Protein AF-A0A1F4CVM2-F1 (afdb_monomer_lite)

Secondary structure (DSSP, 8-state):
--TTTTSTHHHHHHHHHHHHHHHHTTS-HHHHHHHHHHHHH--GGGG-PPTT--PPPHHHHHHHHHHHHHTT---TTTT-

Structure (mmCIF, N/CA/C/O backbone):
data_AF-A0A1F4CVM2-F1
#
_entry.id   AF-A0A1F4CVM2-F1
#
loop_
_atom_site.group_PDB
_atom_site.id
_atom_site.type_symbol
_atom_site.label_atom_id
_atom_site.label_alt_id
_atom_site.label_comp_id
_atom_site.label_asym_id
_atom_site.label_entity_id
_atom_site.label_seq_id
_atom_site.pdbx_PDB_ins_code
_atom_site.Cartn_x
_atom_site.Cartn_y
_atom_site.Cartn_z
_atom_site.occupancy
_atom_site.B_iso_or_equiv
_atom_site.auth_seq_id
_atom_site.auth_comp_id
_atom_site.auth_asym_id
_atom_site.auth_atom_id
_atom_site.pdbx_PDB_model_num
ATOM 1 N N . MET A 1 1 ? 9.663 -20.370 -11.943 1.00 48.94 1 MET A N 1
ATOM 2 C CA . MET A 1 1 ? 10.974 -19.913 -12.459 1.00 48.94 1 MET A CA 1
ATOM 3 C C . MET A 1 1 ? 10.888 -18.404 -12.675 1.00 48.94 1 MET A C 1
ATOM 5 O O . MET A 1 1 ? 9.962 -17.976 -13.356 1.00 48.94 1 MET A O 1
ATOM 9 N N . PHE A 1 2 ? 11.746 -17.591 -12.048 1.00 58.72 2 PHE A N 1
ATOM 10 C CA . PHE A 1 2 ? 11.697 -16.131 -12.214 1.00 58.72 2 PHE A CA 1
ATOM 11 C C . PHE A 1 2 ? 12.225 -15.751 -13.600 1.00 58.72 2 PHE A C 1
ATOM 13 O O . PHE A 1 2 ? 13.406 -15.939 -13.897 1.00 58.72 2 PHE A O 1
ATOM 20 N N . ARG A 1 3 ? 11.332 -15.259 -14.463 1.00 63.50 3 ARG A N 1
ATOM 21 C CA . ARG A 1 3 ? 11.684 -14.763 -15.797 1.00 63.50 3 ARG A CA 1
ATOM 22 C C . ARG A 1 3 ? 12.547 -13.499 -15.628 1.00 63.50 3 ARG A C 1
ATOM 24 O O . ARG A 1 3 ? 12.225 -12.658 -14.798 1.00 63.50 3 ARG A O 1
ATOM 31 N N . ASN A 1 4 ? 13.644 -13.390 -16.380 1.00 66.06 4 ASN A N 1
ATOM 32 C CA . ASN A 1 4 ? 14.493 -12.189 -16.510 1.00 66.06 4 ASN A CA 1
ATOM 33 C C . ASN A 1 4 ? 15.410 -11.791 -15.328 1.00 66.06 4 ASN A C 1
ATOM 35 O O . ASN A 1 4 ? 16.034 -10.735 -15.400 1.00 66.06 4 ASN A O 1
ATOM 39 N N . TRP A 1 5 ? 15.602 -12.628 -14.297 1.00 68.31 5 TRP A N 1
ATOM 40 C CA . TRP A 1 5 ? 16.391 -12.262 -13.096 1.00 68.31 5 TRP A CA 1
ATOM 41 C C . TRP A 1 5 ? 17.901 -12.002 -13.315 1.00 68.31 5 TRP A C 1
ATOM 43 O O . TRP A 1 5 ? 18.561 -11.485 -12.422 1.00 68.31 5 TRP A O 1
ATOM 53 N N . ARG A 1 6 ? 18.450 -12.359 -14.485 1.00 66.31 6 ARG A N 1
ATOM 54 C CA . ARG A 1 6 ? 19.854 -12.113 -14.890 1.00 66.31 6 ARG A CA 1
ATOM 55 C C . ARG A 1 6 ? 20.004 -11.079 -16.014 1.00 66.31 6 ARG A C 1
ATOM 57 O O . ARG A 1 6 ? 21.097 -10.905 -16.537 1.00 66.31 6 ARG A O 1
ATOM 64 N N . SER A 1 7 ? 18.908 -10.460 -16.447 1.00 71.69 7 SER A N 1
ATOM 65 C CA . SER A 1 7 ? 18.919 -9.486 -17.547 1.00 71.69 7 SER A CA 1
ATOM 66 C C . SER A 1 7 ? 19.188 -8.068 -17.037 1.00 71.69 7 SER A C 1
ATOM 68 O O . SER A 1 7 ? 18.940 -7.784 -15.870 1.00 71.69 7 SER A O 1
ATOM 70 N N . ALA A 1 8 ? 19.603 -7.152 -17.916 1.00 70.31 8 ALA A N 1
ATOM 71 C CA . ALA A 1 8 ? 19.710 -5.723 -17.589 1.00 70.31 8 ALA A CA 1
ATOM 72 C C . ALA A 1 8 ? 18.355 -5.085 -17.203 1.00 70.31 8 ALA A C 1
ATOM 74 O O . ALA A 1 8 ? 18.308 -4.034 -16.570 1.00 70.31 8 ALA A O 1
ATOM 75 N N . GLU A 1 9 ? 17.235 -5.729 -17.546 1.00 77.12 9 GLU A N 1
ATOM 76 C CA . GLU A 1 9 ? 15.899 -5.314 -17.113 1.00 77.12 9 GLU A CA 1
ATOM 77 C C . GLU A 1 9 ? 15.586 -5.721 -15.666 1.00 77.12 9 GLU A C 1
ATOM 79 O O . GLU A 1 9 ? 14.631 -5.204 -15.084 1.00 77.12 9 GLU A O 1
ATOM 84 N N . ALA A 1 10 ? 16.384 -6.608 -15.057 1.00 80.25 10 ALA A N 1
ATOM 85 C CA . ALA A 1 10 ? 16.187 -7.052 -13.680 1.00 80.25 10 ALA A CA 1
ATOM 86 C C . ALA A 1 10 ? 16.236 -5.878 -12.695 1.00 80.25 10 ALA A C 1
ATOM 88 O O . ALA A 1 10 ? 15.365 -5.783 -11.835 1.00 80.25 10 ALA A O 1
ATOM 89 N N . ASP A 1 11 ? 17.182 -4.949 -12.859 1.00 83.19 11 ASP A N 1
ATOM 90 C CA . ASP A 1 11 ? 17.295 -3.766 -12.000 1.00 83.19 11 ASP A CA 1
ATOM 91 C C . ASP A 1 11 ? 16.083 -2.843 -12.133 1.00 83.19 11 ASP A C 1
ATOM 93 O O . ASP A 1 11 ? 15.559 -2.348 -11.136 1.00 83.19 11 ASP A O 1
ATOM 97 N N . LYS A 1 12 ? 15.573 -2.659 -13.356 1.00 85.19 12 LYS A N 1
ATOM 98 C CA . LYS A 1 12 ? 14.370 -1.854 -13.606 1.00 85.19 12 LYS A CA 1
ATOM 99 C C . LYS A 1 12 ? 13.131 -2.491 -12.974 1.00 85.19 12 LYS A C 1
ATOM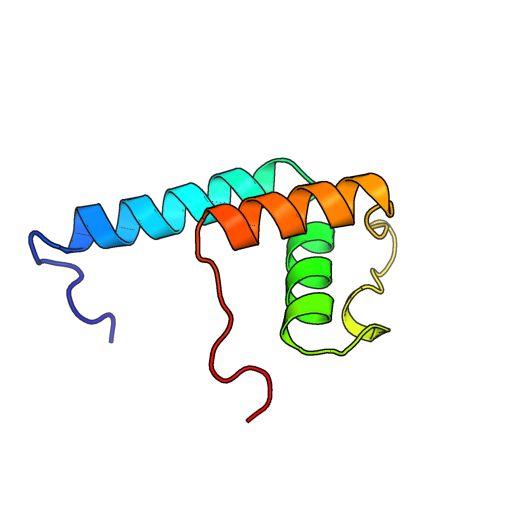 101 O O . LYS A 1 12 ? 12.342 -1.800 -12.329 1.00 85.19 12 LYS A O 1
ATOM 106 N N . LEU A 1 13 ? 12.974 -3.807 -13.116 1.00 86.38 13 LEU A N 1
ATOM 107 C CA . LEU A 1 13 ? 11.888 -4.560 -12.483 1.00 86.38 13 LEU A CA 1
ATOM 108 C C . LEU A 1 13 ? 11.997 -4.504 -10.952 1.00 86.38 13 LEU A C 1
ATOM 110 O O . LEU A 1 13 ? 11.011 -4.235 -10.264 1.00 86.38 13 LEU A O 1
ATOM 114 N N . GLN A 1 14 ? 13.204 -4.679 -10.415 1.00 87.19 14 GLN A N 1
ATOM 115 C CA . GLN A 1 14 ? 13.476 -4.613 -8.983 1.00 87.19 14 GLN A CA 1
ATOM 116 C C . GLN A 1 14 ? 13.244 -3.207 -8.417 1.00 87.19 14 GLN A C 1
ATOM 118 O O . GLN A 1 14 ? 12.735 -3.076 -7.300 1.00 87.19 14 GLN A O 1
ATOM 123 N N . ALA A 1 15 ? 13.561 -2.155 -9.174 1.00 89.69 15 ALA A N 1
ATOM 124 C CA . ALA A 1 15 ? 13.267 -0.775 -8.805 1.00 89.69 15 ALA 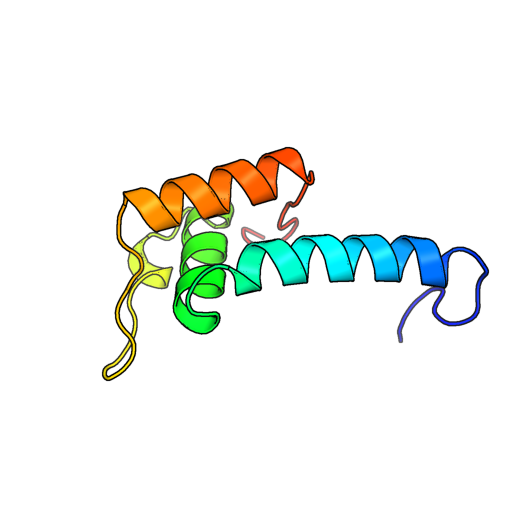A CA 1
ATOM 125 C C . ALA A 1 15 ? 11.754 -0.540 -8.682 1.00 89.69 15 ALA A C 1
ATOM 127 O O . ALA A 1 15 ? 11.316 0.030 -7.683 1.00 89.69 15 ALA A O 1
ATOM 128 N N . GLY A 1 16 ? 10.952 -1.060 -9.619 1.00 90.50 16 GLY A N 1
ATOM 129 C CA . GLY A 1 16 ? 9.488 -1.021 -9.536 1.00 90.50 16 GLY A CA 1
ATOM 130 C C . GLY A 1 16 ? 8.942 -1.744 -8.298 1.00 90.50 16 GLY A C 1
ATOM 131 O O . GLY A 1 16 ? 8.154 -1.177 -7.542 1.00 90.50 16 GLY A O 1
ATOM 132 N N . ILE A 1 17 ? 9.427 -2.961 -8.020 1.00 91.88 17 ILE A N 1
ATOM 133 C CA . ILE A 1 17 ? 9.065 -3.721 -6.806 1.00 91.88 17 ILE A CA 1
ATOM 134 C C . ILE A 1 17 ? 9.434 -2.933 -5.543 1.00 91.88 17 ILE A C 1
ATOM 136 O O . ILE A 1 17 ? 8.660 -2.868 -4.585 1.00 91.88 17 ILE A O 1
ATOM 140 N N . SER A 1 18 ? 10.617 -2.320 -5.539 1.00 94.62 18 SER A N 1
ATOM 141 C CA . SER A 1 18 ? 11.119 -1.546 -4.406 1.00 94.62 18 SER A CA 1
ATOM 142 C C . SER A 1 18 ? 10.302 -0.275 -4.178 1.00 94.62 18 SER A C 1
ATOM 144 O O . SER A 1 18 ? 10.047 0.069 -3.026 1.00 94.62 18 SER A O 1
ATOM 146 N N . ALA A 1 19 ? 9.855 0.399 -5.240 1.00 94.62 19 ALA A N 1
ATOM 147 C CA . ALA A 1 19 ? 8.970 1.557 -5.147 1.00 94.62 19 ALA A CA 1
ATOM 148 C C . ALA A 1 19 ? 7.626 1.180 -4.507 1.00 94.62 19 ALA A C 1
ATOM 150 O O . ALA A 1 19 ? 7.242 1.776 -3.501 1.00 94.62 19 ALA A O 1
ATOM 151 N N . THR A 1 20 ? 6.978 0.114 -4.990 1.00 95.19 20 THR A N 1
ATOM 152 C CA . THR A 1 20 ? 5.736 -0.401 -4.389 1.00 95.19 20 THR A CA 1
ATOM 153 C C . THR A 1 20 ? 5.941 -0.785 -2.926 1.00 95.19 20 THR A C 1
ATOM 155 O O . THR A 1 20 ? 5.149 -0.406 -2.065 1.00 95.19 20 THR A O 1
ATOM 158 N N . ARG A 1 21 ? 7.035 -1.491 -2.605 1.00 95.62 21 ARG A N 1
ATOM 159 C CA . ARG A 1 21 ? 7.364 -1.865 -1.222 1.00 95.62 21 ARG A CA 1
ATOM 160 C C . ARG A 1 21 ? 7.488 -0.635 -0.322 1.00 95.62 21 ARG A C 1
ATOM 162 O O . ARG A 1 21 ? 6.953 -0.660 0.781 1.00 95.62 21 ARG A O 1
ATOM 169 N N . LYS A 1 22 ? 8.174 0.419 -0.774 1.00 96.56 22 LYS A N 1
ATOM 170 C CA . LYS A 1 22 ? 8.344 1.658 0.000 1.00 96.56 22 LYS A CA 1
ATOM 171 C C . LYS A 1 22 ? 7.006 2.323 0.313 1.00 96.56 22 LYS A C 1
ATOM 173 O O . LYS A 1 22 ? 6.836 2.786 1.432 1.00 96.56 22 LYS A O 1
ATOM 178 N N . ILE A 1 23 ? 6.067 2.330 -0.634 1.00 96.38 23 ILE A N 1
ATOM 179 C CA . ILE A 1 23 ? 4.711 2.865 -0.431 1.00 96.38 23 ILE A CA 1
ATOM 180 C C . ILE A 1 23 ? 3.980 2.065 0.652 1.00 96.38 23 ILE A C 1
ATOM 182 O O . ILE A 1 23 ? 3.513 2.631 1.635 1.00 96.38 23 ILE A O 1
ATOM 186 N N . VAL A 1 24 ? 3.948 0.735 0.520 1.00 96.00 24 VAL A N 1
ATOM 187 C CA . VAL A 1 24 ? 3.265 -0.147 1.483 1.00 96.00 24 VAL A CA 1
ATOM 188 C C . VAL A 1 24 ? 3.875 -0.033 2.887 1.00 96.00 24 VAL A C 1
ATOM 190 O O . VAL A 1 24 ? 3.145 -0.037 3.873 1.00 96.00 24 VAL A O 1
ATOM 193 N N . GLN A 1 25 ? 5.200 0.122 2.984 1.00 96.38 25 GLN A N 1
ATOM 194 C CA . GLN A 1 25 ? 5.937 0.221 4.251 1.00 96.38 25 GLN A CA 1
ATOM 195 C C . GLN A 1 25 ? 5.725 1.529 5.024 1.00 96.38 25 GLN A C 1
ATOM 197 O O . GLN A 1 25 ? 6.138 1.601 6.180 1.00 96.38 25 GLN A O 1
ATOM 202 N N . LYS A 1 26 ? 5.090 2.551 4.434 1.00 95.25 26 LYS A N 1
ATOM 203 C CA . LYS A 1 26 ? 4.715 3.777 5.164 1.00 95.25 26 LYS A CA 1
ATOM 204 C C . LYS A 1 26 ? 3.649 3.527 6.226 1.00 95.25 26 LYS A C 1
ATOM 206 O O . LYS A 1 26 ? 3.559 4.270 7.196 1.00 95.25 26 LYS A O 1
ATOM 211 N N . GLN A 1 27 ? 2.846 2.489 6.024 1.00 94.06 27 GLN A N 1
ATOM 212 C CA . GLN A 1 27 ? 1.793 2.060 6.932 1.00 94.06 27 GLN A CA 1
ATOM 213 C C . GLN A 1 27 ? 2.170 0.700 7.548 1.00 94.06 27 GLN A C 1
ATOM 215 O O . GLN A 1 27 ? 3.066 0.017 7.040 1.00 94.06 27 GLN A O 1
ATOM 220 N N . PRO A 1 28 ? 1.504 0.253 8.631 1.00 94.62 28 PRO A N 1
ATOM 221 C CA . PRO A 1 28 ? 1.680 -1.104 9.138 1.00 94.62 28 PRO A CA 1
ATOM 222 C C . PRO A 1 28 ? 1.517 -2.142 8.017 1.00 94.62 28 PRO A C 1
ATOM 224 O O . PRO A 1 28 ? 0.456 -2.250 7.403 1.00 94.62 28 PRO A O 1
ATOM 227 N N . MET A 1 29 ? 2.580 -2.909 7.758 1.00 94.12 29 MET A N 1
ATOM 228 C CA . MET A 1 29 ? 2.722 -3.736 6.551 1.00 94.12 29 MET A CA 1
ATOM 229 C C . MET A 1 29 ? 1.550 -4.688 6.300 1.00 94.12 29 MET A C 1
ATOM 231 O O . MET A 1 29 ? 1.023 -4.743 5.193 1.00 94.12 29 MET A O 1
ATOM 235 N N . ILE A 1 30 ? 1.136 -5.450 7.317 1.00 95.56 30 ILE A N 1
ATOM 236 C CA . ILE A 1 30 ? 0.057 -6.434 7.163 1.00 95.56 30 ILE A CA 1
ATOM 237 C C . ILE A 1 30 ? -1.293 -5.740 6.896 1.00 95.56 30 ILE A C 1
ATOM 239 O O . ILE A 1 30 ? -1.907 -6.065 5.880 1.00 95.56 30 ILE A O 1
ATOM 243 N N . PRO A 1 31 ? -1.741 -4.759 7.709 1.00 96.12 31 PRO A N 1
ATOM 244 C CA . PRO A 1 31 ? -2.939 -3.975 7.398 1.00 96.12 31 PRO A CA 1
ATOM 245 C C . PRO A 1 31 ? -2.913 -3.312 6.014 1.00 96.12 31 PRO A C 1
ATOM 247 O O . PRO A 1 31 ? -3.921 -3.335 5.314 1.00 96.12 31 PRO A O 1
ATOM 250 N N . ALA A 1 32 ? -1.765 -2.782 5.583 1.00 96.56 32 ALA A N 1
ATOM 251 C CA . ALA A 1 32 ? -1.617 -2.150 4.273 1.00 96.56 32 ALA A CA 1
ATOM 252 C C . ALA A 1 32 ? -1.806 -3.136 3.114 1.00 96.56 32 ALA A C 1
ATOM 254 O O . ALA A 1 32 ? -2.575 -2.876 2.189 1.00 96.56 32 ALA A O 1
ATOM 255 N N . LEU A 1 33 ? -1.159 -4.302 3.178 1.00 96.25 33 LEU A N 1
ATOM 256 C CA . LEU A 1 33 ? -1.328 -5.349 2.168 1.00 96.25 33 LEU A CA 1
ATOM 257 C C . LEU A 1 33 ? -2.782 -5.829 2.096 1.00 96.25 33 LEU A C 1
ATOM 259 O O . LEU A 1 33 ? -3.330 -5.986 1.008 1.00 96.25 33 LEU A O 1
ATOM 263 N N . LYS A 1 34 ? -3.422 -6.015 3.253 1.00 96.25 34 LYS A N 1
ATOM 264 C CA . LYS A 1 34 ? -4.824 -6.432 3.354 1.00 96.25 34 LYS A CA 1
ATOM 265 C C . LYS A 1 34 ? -5.790 -5.388 2.787 1.00 96.25 34 LYS A C 1
ATOM 267 O O . LYS A 1 34 ? -6.691 -5.749 2.036 1.00 96.25 34 LYS A O 1
ATOM 272 N N . ALA A 1 35 ? -5.558 -4.106 3.066 1.00 96.06 35 ALA A N 1
ATOM 273 C CA . ALA A 1 35 ? -6.323 -3.006 2.482 1.00 96.06 35 ALA A CA 1
ATOM 274 C C . ALA A 1 35 ? -6.163 -2.934 0.953 1.00 96.06 35 ALA A C 1
ATOM 276 O O . ALA A 1 35 ? -7.149 -2.756 0.239 1.00 96.06 35 ALA A O 1
ATOM 277 N N . ALA A 1 36 ? -4.949 -3.145 0.432 1.00 95.38 36 ALA A N 1
ATOM 278 C CA . ALA A 1 36 ? -4.716 -3.195 -1.009 1.00 95.38 36 ALA A CA 1
ATOM 279 C C . ALA A 1 36 ? -5.486 -4.355 -1.666 1.00 95.38 36 ALA A C 1
ATOM 281 O O . ALA A 1 36 ? -6.189 -4.135 -2.650 1.00 95.38 36 ALA A O 1
ATOM 282 N N . ILE A 1 37 ? -5.424 -5.567 -1.100 1.00 95.00 37 ILE A N 1
ATOM 283 C CA . ILE A 1 37 ? -6.183 -6.724 -1.608 1.00 95.00 37 ILE A CA 1
ATOM 284 C C . ILE A 1 37 ? -7.688 -6.441 -1.570 1.00 95.00 37 ILE A C 1
ATOM 286 O O . ILE A 1 37 ? -8.369 -6.664 -2.568 1.00 95.00 37 ILE A O 1
ATOM 290 N N . ALA A 1 38 ? -8.201 -5.893 -0.465 1.00 95.12 38 ALA A N 1
ATOM 291 C CA . ALA A 1 38 ? -9.613 -5.544 -0.345 1.00 95.12 38 ALA A CA 1
ATOM 292 C C . ALA A 1 38 ? -10.063 -4.559 -1.438 1.00 95.12 38 ALA A C 1
ATOM 294 O O . ALA A 1 38 ? -11.120 -4.736 -2.043 1.00 95.12 38 ALA A O 1
ATOM 295 N N . HIS A 1 39 ? -9.240 -3.550 -1.736 1.00 93.88 39 HIS A N 1
ATOM 296 C CA . HIS A 1 39 ? -9.526 -2.563 -2.774 1.00 93.88 39 HIS A CA 1
ATOM 297 C C . HIS A 1 39 ? -9.477 -3.160 -4.189 1.00 93.88 39 HIS A C 1
ATOM 299 O O . HIS A 1 39 ? -10.451 -3.070 -4.937 1.00 93.88 39 HIS A O 1
ATOM 305 N N . PHE A 1 40 ? -8.366 -3.802 -4.565 1.00 92.75 40 PHE A N 1
ATOM 306 C CA . PHE A 1 40 ? -8.189 -4.342 -5.918 1.00 92.75 40 PHE A CA 1
ATOM 307 C C . PHE A 1 40 ? -9.038 -5.598 -6.180 1.00 92.75 40 PHE A C 1
ATOM 309 O O . PHE A 1 40 ? -9.347 -5.890 -7.335 1.00 92.75 40 PHE A O 1
ATOM 316 N N . GLY A 1 41 ? -9.451 -6.314 -5.132 1.00 91.25 41 GLY A N 1
ATOM 317 C CA . GLY A 1 41 ? -10.308 -7.501 -5.199 1.00 91.25 41 GLY A CA 1
ATOM 318 C C . GLY A 1 41 ? -11.811 -7.227 -5.055 1.00 91.25 41 GLY A C 1
ATOM 319 O O . GLY A 1 41 ? -12.606 -8.127 -5.294 1.00 91.25 41 GLY A O 1
ATOM 320 N N . ASN A 1 42 ? -12.229 -5.997 -4.721 1.00 91.00 42 ASN A N 1
ATOM 321 C CA . ASN A 1 42 ? -13.591 -5.642 -4.258 1.00 91.00 42 ASN A CA 1
ATOM 322 C C . ASN A 1 42 ? -14.064 -6.288 -2.954 1.00 91.00 42 ASN A C 1
ATOM 324 O O . ASN A 1 42 ? -15.251 -6.201 -2.638 1.00 91.00 42 ASN A O 1
ATOM 328 N N . ASP A 1 43 ?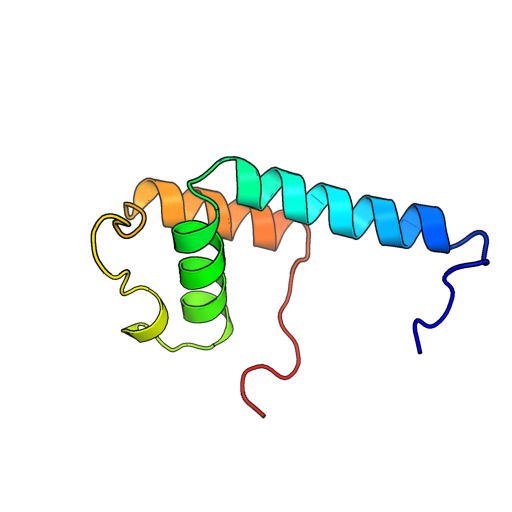 -13.204 -6.980 -2.226 1.00 92.81 43 ASP A N 1
ATOM 329 C CA . ASP A 1 43 ? -13.640 -7.777 -1.093 1.00 92.81 43 ASP A CA 1
ATOM 330 C C . ASP A 1 43 ? -13.278 -7.075 0.215 1.00 92.81 43 ASP A C 1
ATOM 332 O O . ASP A 1 43 ? -12.169 -7.188 0.734 1.00 92.81 43 ASP A O 1
ATOM 336 N N . ALA A 1 44 ? -14.237 -6.328 0.763 1.00 92.25 44 ALA A N 1
ATOM 337 C CA . ALA A 1 44 ? -14.044 -5.585 2.004 1.00 92.25 44 ALA A CA 1
ATOM 338 C C . ALA A 1 44 ? -13.710 -6.484 3.210 1.00 92.25 44 ALA A C 1
ATOM 340 O O . ALA A 1 44 ? -13.079 -6.000 4.151 1.00 92.25 44 ALA A O 1
ATOM 341 N N . GLN A 1 45 ? -14.062 -7.779 3.185 1.00 92.88 45 GLN A N 1
ATOM 342 C CA . GLN A 1 45 ? -13.739 -8.708 4.278 1.00 92.88 45 GLN A CA 1
ATOM 343 C C . GLN A 1 45 ? -12.230 -8.936 4.404 1.00 92.88 45 GLN A C 1
ATOM 345 O O . GLN A 1 45 ? -11.731 -9.270 5.481 1.00 92.88 45 GLN A O 1
ATOM 350 N N . TRP A 1 46 ? -11.472 -8.685 3.333 1.00 93.94 46 TRP A N 1
ATOM 351 C CA . TRP A 1 46 ? -10.019 -8.761 3.384 1.00 93.94 46 TRP A CA 1
ATOM 352 C C . TRP A 1 46 ? -9.388 -7.728 4.298 1.00 93.94 46 TRP A C 1
ATOM 354 O O . TRP A 1 46 ? -8.258 -7.961 4.707 1.00 93.94 46 TRP A O 1
ATOM 364 N N . LYS A 1 47 ? -10.062 -6.634 4.670 1.00 94.19 47 LYS A N 1
ATOM 365 C CA . LYS A 1 47 ? -9.469 -5.646 5.585 1.00 94.19 47 LYS A CA 1
ATOM 366 C C . LYS A 1 47 ? -9.283 -6.204 6.995 1.00 94.19 47 LYS A C 1
ATOM 368 O O . LYS A 1 47 ? -8.268 -5.914 7.622 1.00 94.19 47 LYS A O 1
ATOM 373 N N . THR A 1 48 ? -10.170 -7.099 7.436 1.00 93.62 48 THR A N 1
ATOM 374 C CA . THR A 1 48 ? -10.253 -7.561 8.826 1.00 93.62 48 THR A CA 1
ATOM 375 C C . THR A 1 48 ? -8.948 -8.178 9.327 1.00 93.62 48 THR A C 1
ATOM 377 O O . THR A 1 48 ? -8.530 -9.255 8.895 1.00 93.62 48 THR A O 1
ATOM 380 N N . CYS A 1 49 ? -8.303 -7.535 10.296 1.00 92.00 49 CYS A N 1
ATOM 381 C CA . CYS A 1 49 ? -7.111 -8.049 10.969 1.00 92.00 49 CYS A CA 1
ATOM 382 C C . CYS A 1 49 ? -7.480 -8.787 12.264 1.00 92.00 49 CYS A C 1
ATOM 384 O O . CYS A 1 49 ? -8.406 -8.400 12.971 1.00 92.00 49 CYS A O 1
ATOM 386 N N . ARG A 1 50 ? -6.744 -9.858 12.591 1.00 91.75 50 ARG A N 1
ATOM 387 C CA . ARG A 1 50 ? -6.845 -10.484 13.918 1.00 91.75 50 ARG A CA 1
ATOM 388 C C . ARG A 1 50 ? -5.963 -9.710 14.908 1.00 91.75 50 ARG A C 1
ATOM 390 O O . ARG A 1 50 ? -4.837 -9.366 14.533 1.00 91.75 50 ARG A O 1
ATOM 397 N N . PRO A 1 51 ? -6.411 -9.497 16.159 1.00 90.19 51 PRO A N 1
ATOM 398 C CA . PRO A 1 51 ? -5.580 -8.895 17.198 1.00 90.19 51 PRO A CA 1
ATOM 399 C C . PRO A 1 51 ? -4.223 -9.613 17.336 1.00 90.19 51 PRO A C 1
ATOM 401 O O . PRO A 1 51 ? -4.174 -10.838 17.192 1.00 90.19 51 PRO A O 1
ATOM 404 N N . PRO A 1 52 ? -3.120 -8.885 17.601 1.00 90.94 52 PRO A N 1
ATOM 405 C CA . PRO A 1 52 ? -3.050 -7.460 17.955 1.00 90.94 52 PRO A CA 1
ATOM 406 C C . PRO A 1 52 ? -3.022 -6.500 16.752 1.00 90.94 52 PRO A C 1
ATOM 408 O O . PRO A 1 52 ? -2.893 -5.293 16.938 1.00 90.94 52 PRO A O 1
ATOM 411 N N . LEU A 1 53 ? -3.104 -7.007 15.519 1.00 90.94 53 LEU A N 1
ATOM 412 C CA . LEU A 1 53 ? -3.095 -6.164 14.329 1.00 90.94 53 LEU A CA 1
ATOM 413 C C . LEU A 1 53 ? -4.458 -5.492 14.161 1.00 90.94 53 LEU A C 1
ATOM 415 O O . LEU A 1 53 ? -5.493 -6.156 14.203 1.00 90.94 53 LEU A O 1
ATOM 419 N N . VAL A 1 54 ? -4.438 -4.182 13.935 1.00 92.94 54 VAL A N 1
ATOM 420 C CA . VAL A 1 54 ? -5.633 -3.366 13.707 1.00 92.94 54 VAL A CA 1
ATOM 421 C C . VAL A 1 54 ? -5.658 -2.921 12.250 1.00 92.94 54 VAL A C 1
ATOM 423 O O . VAL A 1 54 ? -4.615 -2.787 11.609 1.00 92.94 54 VAL A O 1
ATOM 426 N N . GLU A 1 55 ? -6.856 -2.749 11.711 1.00 93.94 55 GLU A N 1
ATOM 427 C CA . GLU A 1 55 ? -7.082 -2.240 10.360 1.00 93.94 55 GLU A CA 1
ATOM 428 C C . GLU A 1 55 ? -6.542 -0.809 10.207 1.00 93.94 55 GLU A C 1
ATOM 430 O O . GLU A 1 55 ? -6.368 -0.080 11.186 1.00 93.94 55 GLU A O 1
ATOM 435 N N . LEU A 1 56 ? -6.266 -0.403 8.965 1.00 95.31 56 LEU A N 1
ATOM 436 C CA . LEU A 1 56 ? -5.893 0.982 8.686 1.00 95.31 56 LEU A CA 1
ATOM 437 C C . LEU A 1 56 ? -7.085 1.913 8.913 1.00 95.31 56 LEU A C 1
ATOM 439 O O . LEU A 1 56 ? -8.227 1.569 8.613 1.00 95.31 56 LEU A O 1
ATOM 443 N N . THR A 1 57 ? -6.809 3.127 9.383 1.00 95.56 57 THR A N 1
ATOM 444 C CA . THR A 1 57 ? -7.815 4.196 9.370 1.00 95.56 57 THR A CA 1
ATOM 445 C C . THR A 1 57 ? -8.157 4.589 7.932 1.00 95.56 57 THR A C 1
ATOM 447 O O . THR A 1 57 ? -7.334 4.447 7.026 1.00 95.56 57 THR A O 1
ATOM 450 N N . SER A 1 58 ? -9.335 5.180 7.712 1.00 94.00 58 SER A N 1
ATOM 451 C CA . SER A 1 58 ? -9.758 5.624 6.375 1.00 94.00 58 SER A CA 1
ATOM 452 C C . SER A 1 58 ? -8.776 6.608 5.725 1.00 94.00 58 SER A C 1
ATOM 454 O O . SER A 1 58 ? -8.630 6.618 4.505 1.00 94.00 58 SER A O 1
ATOM 456 N N . SER A 1 59 ? -8.081 7.425 6.528 1.00 95.88 59 SER A N 1
ATOM 457 C CA . SER A 1 59 ? -7.050 8.346 6.034 1.00 95.88 59 SER A CA 1
ATOM 458 C C . SER A 1 59 ? -5.822 7.595 5.520 1.00 95.88 59 SER A C 1
ATOM 460 O O . SER A 1 59 ? -5.353 7.874 4.420 1.00 95.88 59 SER A O 1
ATOM 462 N N . GLN A 1 60 ? -5.329 6.622 6.292 1.00 96.12 60 GLN A N 1
ATOM 463 C CA . GLN A 1 60 ? -4.170 5.804 5.921 1.00 96.12 60 GLN A CA 1
ATOM 464 C C . GLN A 1 60 ? -4.469 4.908 4.719 1.00 96.12 60 GLN A C 1
ATOM 466 O O . GLN A 1 60 ? -3.626 4.753 3.840 1.00 96.12 60 GLN A O 1
ATOM 471 N N . GLU A 1 61 ? -5.676 4.337 4.659 1.00 95.69 61 GLU A N 1
ATOM 472 C CA . GLU A 1 61 ? -6.127 3.558 3.505 1.00 95.69 61 GLU A CA 1
ATOM 473 C C . GLU A 1 61 ? -6.166 4.437 2.249 1.00 95.69 61 GLU A C 1
ATOM 475 O O . GLU A 1 61 ? -5.612 4.065 1.216 1.00 95.69 61 GLU A O 1
ATOM 480 N N . LYS A 1 62 ? -6.752 5.638 2.336 1.00 95.88 62 LYS A N 1
ATOM 481 C CA . LYS A 1 62 ? -6.814 6.565 1.201 1.00 95.88 62 LYS A CA 1
ATOM 482 C C . LYS A 1 62 ? -5.425 6.985 0.719 1.00 95.88 62 LYS A C 1
ATOM 484 O O . LYS A 1 62 ? -5.197 7.006 -0.490 1.00 95.88 62 LYS A O 1
ATOM 489 N N . GLU A 1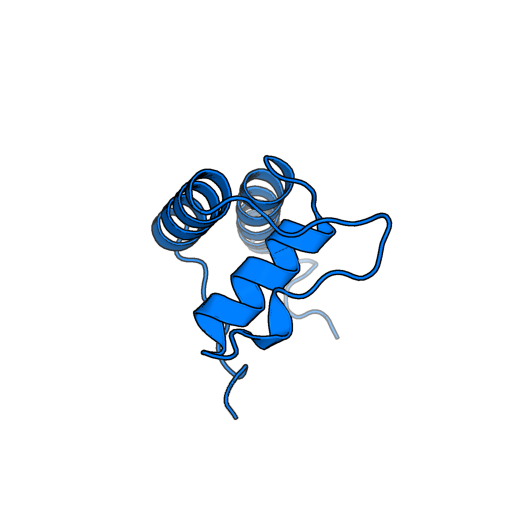 63 ? -4.516 7.313 1.634 1.00 96.88 63 GLU A N 1
ATOM 490 C CA . GLU A 1 63 ? -3.128 7.659 1.307 1.00 96.88 63 GLU A CA 1
ATOM 491 C C . GLU A 1 63 ? -2.442 6.503 0.567 1.00 96.88 63 GLU A C 1
ATOM 493 O O . GLU A 1 63 ? -1.999 6.677 -0.568 1.00 96.88 63 GLU A O 1
ATOM 498 N N . LEU A 1 64 ? -2.473 5.297 1.147 1.00 96.94 64 LEU A N 1
ATOM 499 C CA . LEU A 1 64 ? -1.892 4.090 0.561 1.00 96.94 64 LEU A CA 1
ATOM 500 C C . LEU A 1 64 ? -2.409 3.829 -0.860 1.00 96.94 64 LEU A C 1
ATOM 502 O O . LEU A 1 64 ? -1.625 3.605 -1.781 1.00 96.94 64 LEU A O 1
ATOM 506 N N . LEU A 1 65 ? -3.730 3.846 -1.046 1.00 96.00 65 LEU A N 1
ATOM 507 C CA . LEU A 1 65 ? -4.349 3.542 -2.335 1.00 96.00 65 LEU A CA 1
ATOM 508 C C . LEU A 1 65 ? -4.052 4.613 -3.387 1.00 96.00 65 LEU A C 1
ATOM 510 O O . LEU A 1 65 ? -3.878 4.277 -4.558 1.00 96.00 65 LEU A O 1
ATOM 514 N N . THR A 1 66 ? -3.969 5.880 -2.979 1.00 96.44 66 THR A N 1
ATOM 515 C CA . THR A 1 66 ? -3.609 6.988 -3.875 1.00 96.44 66 THR A CA 1
ATOM 516 C C . THR A 1 66 ? -2.180 6.819 -4.382 1.00 96.44 66 THR A C 1
ATOM 518 O O . THR A 1 66 ? -1.931 6.919 -5.582 1.00 96.44 66 THR A O 1
ATOM 521 N N . GLU A 1 67 ? -1.240 6.499 -3.492 1.00 96.75 67 GLU A N 1
ATOM 522 C CA . GLU A 1 67 ? 0.162 6.306 -3.863 1.00 96.75 67 GLU A CA 1
ATOM 523 C C . GLU A 1 67 ? 0.384 5.054 -4.715 1.00 96.75 67 GLU A C 1
ATOM 525 O O . GLU A 1 67 ? 1.141 5.093 -5.685 1.00 96.75 67 GLU A O 1
ATOM 530 N N . LEU A 1 68 ? -0.304 3.950 -4.402 1.00 95.88 68 LEU A N 1
ATOM 531 C CA . LEU A 1 68 ? -0.248 2.733 -5.213 1.00 95.88 68 LEU A CA 1
ATOM 532 C C . LEU A 1 68 ? -0.763 2.984 -6.636 1.00 95.88 68 LEU A C 1
ATOM 534 O O . LEU A 1 68 ? -0.111 2.568 -7.594 1.00 95.88 68 LEU A O 1
ATOM 538 N N . GLN A 1 69 ? -1.880 3.702 -6.784 1.00 94.00 69 GLN A N 1
ATOM 539 C CA . GLN A 1 69 ? -2.409 4.081 -8.098 1.00 94.00 69 GLN A CA 1
ATOM 540 C C . GLN A 1 69 ? -1.451 5.008 -8.856 1.00 94.00 69 GLN A C 1
ATOM 542 O O . GLN A 1 69 ? -1.196 4.781 -10.036 1.00 94.00 69 GLN A O 1
ATOM 547 N N . ALA A 1 70 ? -0.863 6.002 -8.182 1.00 94.69 70 ALA A N 1
ATOM 548 C CA . ALA A 1 70 ? 0.127 6.897 -8.785 1.00 94.69 70 ALA A CA 1
ATOM 549 C C . ALA A 1 70 ? 1.397 6.157 -9.246 1.00 94.69 70 ALA A C 1
ATOM 551 O O . ALA A 1 70 ? 1.999 6.526 -10.251 1.00 94.69 70 ALA A O 1
ATOM 552 N N . ASN A 1 71 ? 1.778 5.080 -8.553 1.00 93.69 71 ASN A N 1
ATOM 553 C CA . ASN A 1 71 ? 2.880 4.195 -8.938 1.00 93.69 71 ASN A CA 1
ATOM 554 C C . ASN A 1 71 ? 2.488 3.158 -10.016 1.00 93.69 71 ASN A C 1
ATOM 556 O O . ASN A 1 71 ? 3.291 2.291 -10.358 1.00 93.69 71 ASN A O 1
ATOM 560 N N . GLY A 1 72 ? 1.256 3.205 -10.536 1.00 92.94 72 GLY A N 1
ATOM 561 C CA . GLY A 1 72 ? 0.756 2.274 -11.552 1.00 92.94 72 GLY A CA 1
ATOM 562 C C . GLY A 1 72 ? 0.568 0.841 -11.045 1.00 92.94 72 GLY A C 1
ATOM 563 O O . GLY A 1 72 ? 0.537 -0.099 -11.841 1.00 92.94 72 GLY A O 1
ATOM 564 N N . PHE A 1 73 ? 0.476 0.645 -9.727 1.00 93.19 73 PHE A N 1
ATOM 565 C CA . PHE A 1 73 ? 0.295 -0.677 -9.147 1.00 93.19 73 PHE A CA 1
ATOM 566 C C . PHE A 1 73 ? -1.109 -1.216 -9.445 1.00 93.19 73 PHE A C 1
ATOM 568 O O . PHE A 1 73 ? -2.116 -0.543 -9.229 1.00 93.19 73 PHE A O 1
ATOM 575 N N . THR A 1 74 ? -1.167 -2.464 -9.905 1.00 91.62 74 THR A N 1
ATOM 576 C CA . THR A 1 74 ? -2.402 -3.205 -10.179 1.00 91.62 74 THR A CA 1
ATOM 577 C C . THR A 1 74 ? -2.243 -4.657 -9.720 1.00 91.62 74 THR A C 1
ATOM 579 O O . THR A 1 74 ? -1.122 -5.153 -9.597 1.00 91.62 74 THR A O 1
ATOM 582 N N . MET A 1 75 ? -3.357 -5.349 -9.460 1.00 89.88 75 MET A N 1
ATOM 583 C CA . MET A 1 75 ? -3.378 -6.785 -9.139 1.00 89.88 75 MET A CA 1
ATOM 584 C C . MET A 1 75 ? -4.173 -7.557 -10.207 1.00 89.88 75 MET A C 1
ATOM 586 O O . MET A 1 75 ? -5.319 -7.944 -9.958 1.00 89.88 75 MET A O 1
ATOM 590 N N . PRO A 1 76 ? -3.618 -7.739 -11.420 1.00 87.38 76 PRO A N 1
ATOM 591 C CA . PRO A 1 76 ? -4.264 -8.563 -12.437 1.00 87.38 76 PRO A CA 1
ATOM 592 C C . PRO A 1 76 ? -4.400 -10.010 -11.935 1.00 87.38 76 PRO A C 1
ATOM 594 O O . PRO A 1 76 ? -3.498 -10.523 -11.273 1.00 87.38 76 PRO A O 1
ATOM 597 N N . GLY A 1 77 ? -5.532 -10.651 -12.229 1.00 84.00 77 GLY A N 1
ATOM 598 C CA . GLY A 1 77 ? -5.810 -12.042 -11.848 1.00 84.00 77 GLY A CA 1
ATOM 599 C C . GLY A 1 77 ? -6.363 -12.262 -10.437 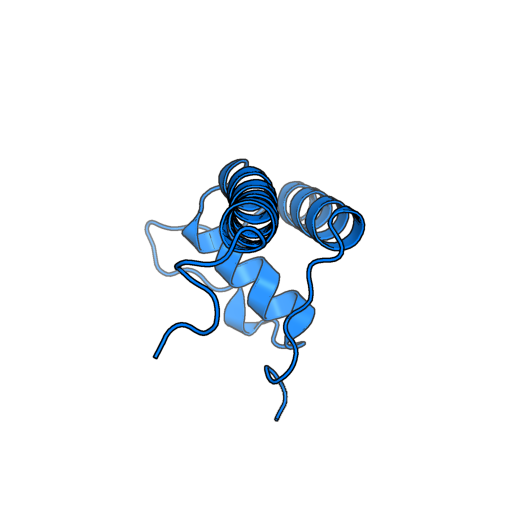1.00 84.00 77 GLY A C 1
ATOM 600 O O . GLY A 1 77 ? -6.586 -13.397 -10.040 1.00 84.00 77 GLY A O 1
ATOM 601 N N . LEU A 1 78 ? -6.622 -11.202 -9.664 1.00 82.56 78 LEU A N 1
ATOM 602 C CA . LEU A 1 78 ? -7.181 -11.339 -8.309 1.00 82.56 78 LEU A CA 1
ATOM 603 C C . LEU A 1 78 ? -8.678 -11.716 -8.287 1.00 82.56 78 LEU A C 1
ATOM 605 O O . LEU A 1 78 ? -9.174 -12.183 -7.268 1.00 82.56 78 LEU A O 1
ATOM 609 N N . ARG A 1 79 ? -9.403 -11.486 -9.387 1.00 67.06 79 ARG A N 1
ATOM 610 C CA . ARG A 1 79 ? -10.843 -11.779 -9.533 1.00 67.06 79 ARG A CA 1
ATOM 611 C C . ARG A 1 79 ? -11.132 -12.929 -10.514 1.00 67.06 79 ARG A C 1
ATOM 613 O O . ARG A 1 79 ? -12.283 -13.079 -10.915 1.00 67.06 79 ARG A O 1
ATOM 620 N N . GLU A 1 80 ? -10.102 -13.654 -10.952 1.00 53.00 80 GLU A N 1
ATOM 621 C CA . GLU A 1 80 ? -10.242 -14.802 -11.867 1.00 53.00 80 GLU A CA 1
ATOM 622 C C . GLU A 1 80 ? -10.620 -16.091 -11.130 1.00 53.00 80 GLU A C 1
ATOM 624 O O . GLU A 1 80 ? -10.141 -16.285 -9.987 1.00 53.00 80 GLU A O 1
#

Sequence (80 aa):
MFRNWRSAEADKLQAGISATRKIVQKQPMIPALKAAIAHFGNDAQWKTCRPPLVELTSSQEKELLTELQANGFTMPGLRE

Foldseek 3Di:
DDPQCPHPCVVVVVVLVVQLVVLCVVDDNCLSVQLQLCVQLVPVVSNDDDPPDDHDDPVSSVSSVVSCVVSVHHDPPSND

pLDDT: mean 89.17, std 10.78, range [48.94, 96.94]

Radius of gyration: 14.19 Å; chains: 1; bou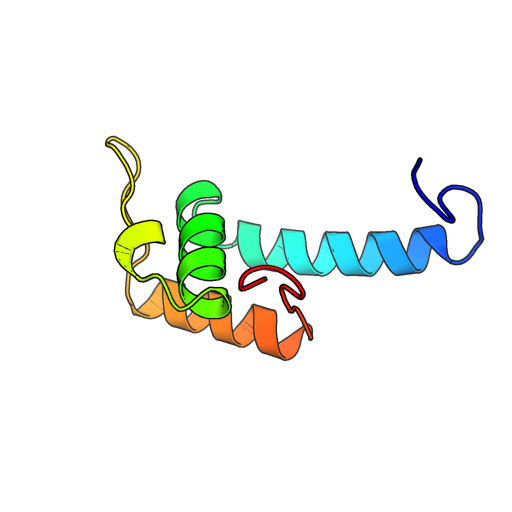nding box: 34×28×36 Å